Protein AF-A0A9X1XUG1-F1 (afdb_monomer_lite)

Organism: NCBI:txid2893176

pLDDT: mean 71.02, std 15.17, range [34.53, 96.5]

Secondary structure (DSSP, 8-state):
-HHHHHHHHHHHHHHHHHHHHHHHH--------HHHHHHHHHH-----------TTS----EEEEETTEEEEE---TTSGGGGGG---HHHHHHHHHHHHHHT--TT---------

Foldseek 3Di:
DVVVVVVVVVVVVVVVVVVVVVVVPDPDPDPDDPVVVLVVCVVQQPDDDDDPDPPPDDDDWDWDDDPPDTHTDDLDCPDPCCVSHNDCVSVVVVVVVVVVVVPDDPPDDPPPPDDD

Structure (mmCIF, N/CA/C/O backbone):
data_AF-A0A9X1XUG1-F1
#
_entry.id   AF-A0A9X1XUG1-F1
#
loop_
_atom_site.group_PDB
_atom_site.id
_atom_site.type_symbol
_atom_site.label_atom_id
_atom_site.label_alt_id
_atom_site.label_comp_id
_atom_site.label_asym_id
_atom_site.label_entity_id
_atom_site.label_seq_id
_atom_site.pdbx_PDB_ins_code
_atom_site.Cartn_x
_atom_site.Cartn_y
_atom_site.Cartn_z
_atom_site.occupancy
_atom_site.B_iso_or_equiv
_atom_site.auth_seq_id
_atom_site.auth_comp_id
_atom_site.auth_asym_id
_atom_site.auth_atom_id
_atom_site.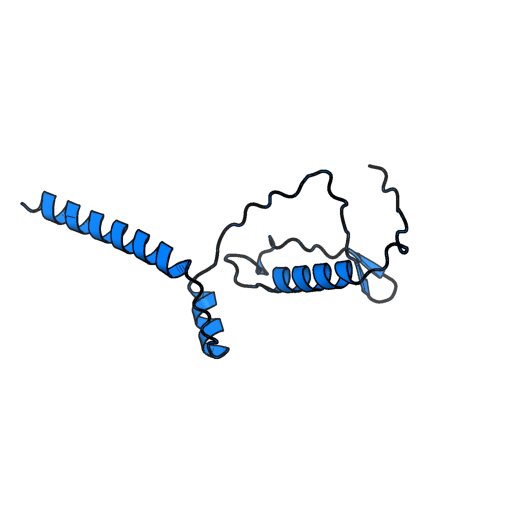pdbx_PDB_model_num
ATOM 1 N N . MET A 1 1 ? -33.476 2.044 34.263 1.00 63.94 1 MET A N 1
ATOM 2 C CA . MET A 1 1 ? -32.139 1.468 34.544 1.00 63.94 1 MET A CA 1
ATOM 3 C C . MET A 1 1 ? -31.550 0.781 33.309 1.00 63.94 1 MET A C 1
ATOM 5 O O . MET A 1 1 ? -30.454 1.133 32.899 1.00 63.94 1 MET A O 1
ATOM 9 N N . THR A 1 2 ? -32.317 -0.076 32.631 1.00 83.44 2 THR A N 1
ATOM 10 C CA . THR A 1 2 ? -31.959 -0.769 31.373 1.00 83.44 2 THR A CA 1
ATOM 11 C C . THR A 1 2 ? -31.475 0.138 30.233 1.00 83.44 2 THR A C 1
ATOM 13 O O . THR A 1 2 ? -30.460 -0.156 29.614 1.00 83.44 2 THR A O 1
ATOM 16 N N . LYS A 1 3 ? -32.117 1.292 29.994 1.00 87.19 3 LYS A N 1
ATOM 17 C CA . LYS A 1 3 ? -31.702 2.233 28.928 1.00 87.19 3 LYS A CA 1
ATOM 18 C C . LYS A 1 3 ? -30.276 2.779 29.102 1.00 87.19 3 LYS A C 1
ATOM 20 O O . LYS A 1 3 ? -29.571 2.967 28.119 1.00 87.19 3 LYS A O 1
ATOM 25 N N . LYS A 1 4 ? -29.840 3.004 30.349 1.00 90.25 4 LYS A N 1
ATOM 26 C CA . LYS A 1 4 ? -28.475 3.474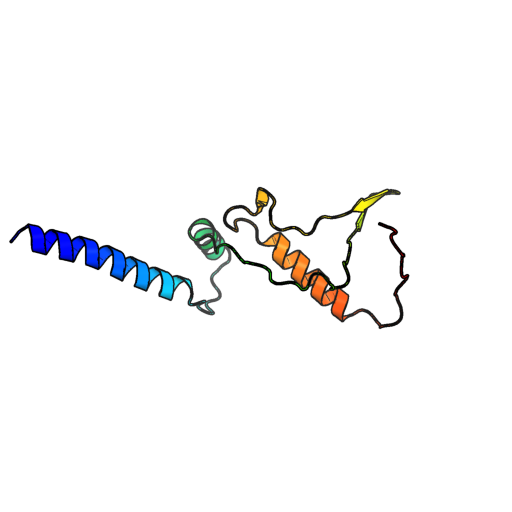 30.642 1.00 90.25 4 LYS A CA 1
ATOM 27 C C . LYS A 1 4 ? -27.448 2.370 30.370 1.00 90.25 4 LYS A C 1
ATOM 29 O O . LYS A 1 4 ? -26.406 2.646 29.799 1.00 90.25 4 LY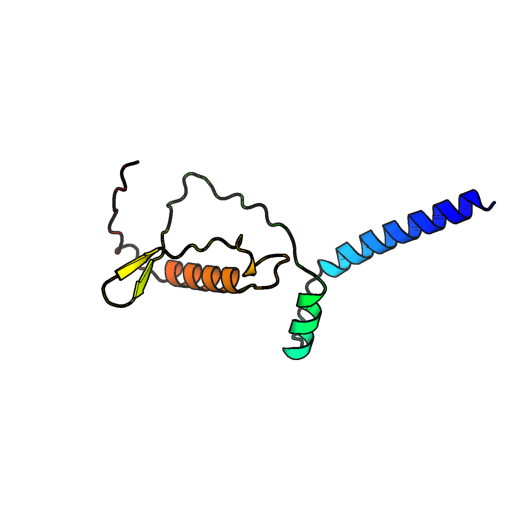S A O 1
ATOM 34 N N . ILE A 1 5 ? -27.784 1.120 30.700 1.00 93.50 5 ILE A N 1
ATOM 35 C CA . ILE A 1 5 ? -26.933 -0.055 30.449 1.00 93.50 5 ILE A CA 1
ATOM 36 C C . ILE A 1 5 ? -26.704 -0.255 28.946 1.00 93.50 5 ILE A C 1
ATOM 38 O O . ILE A 1 5 ? -25.569 -0.442 28.521 1.00 93.50 5 ILE A O 1
ATOM 42 N N . VAL A 1 6 ? -27.759 -0.134 28.133 1.00 94.88 6 VAL A N 1
ATOM 43 C CA . VAL A 1 6 ? -27.650 -0.228 26.666 1.00 94.88 6 VAL A CA 1
ATOM 44 C C . VAL A 1 6 ? -26.756 0.879 26.100 1.00 94.88 6 VAL A C 1
ATOM 46 O O . VAL A 1 6 ? -25.917 0.611 25.245 1.00 94.88 6 VAL A O 1
ATOM 49 N N . LEU A 1 7 ? -26.876 2.108 26.614 1.00 95.25 7 LEU A N 1
ATOM 50 C CA . LEU A 1 7 ? -26.026 3.225 26.194 1.00 95.25 7 LEU A CA 1
ATOM 51 C C . LEU A 1 7 ? -24.542 2.966 26.506 1.00 95.25 7 LEU A C 1
ATOM 53 O O . LEU A 1 7 ? -23.691 3.187 25.647 1.00 95.25 7 LEU A O 1
ATOM 57 N N . TYR A 1 8 ? -24.229 2.465 27.706 1.00 96.00 8 TYR A N 1
ATOM 58 C CA . TYR A 1 8 ? -22.854 2.116 28.079 1.00 96.00 8 TYR A CA 1
ATOM 59 C C . TYR A 1 8 ? -22.295 0.975 27.230 1.00 96.00 8 TYR A C 1
ATOM 61 O O . TYR A 1 8 ? -21.135 1.028 26.831 1.00 96.00 8 TYR A O 1
ATOM 69 N N . PHE A 1 9 ? -23.121 -0.018 26.903 1.00 95.69 9 PHE A N 1
ATOM 70 C CA . PHE A 1 9 ? -22.720 -1.126 26.043 1.00 95.69 9 PHE A CA 1
ATOM 71 C C . PHE A 1 9 ? -22.369 -0.651 24.626 1.00 95.69 9 PHE A C 1
ATOM 73 O O . PHE A 1 9 ? -21.305 -0.976 24.105 1.00 95.69 9 PHE A O 1
ATOM 80 N N . ILE A 1 10 ? -23.214 0.194 24.029 1.00 96.25 10 ILE A N 1
ATOM 81 C CA . ILE A 1 10 ? -22.958 0.774 22.702 1.00 96.25 10 ILE A CA 1
ATOM 82 C C . ILE A 1 10 ? -21.705 1.660 22.728 1.00 96.25 10 ILE A C 1
ATOM 84 O O . ILE A 1 10 ? -20.859 1.558 21.844 1.00 96.25 10 ILE A O 1
ATOM 88 N N . SER A 1 11 ? -21.554 2.499 23.756 1.00 96.06 11 SER A N 1
ATOM 89 C CA . SER A 1 11 ? -20.367 3.343 23.950 1.00 96.06 11 SER A CA 1
ATOM 90 C C . SER A 1 11 ? -19.076 2.517 24.048 1.00 96.06 11 SER A C 1
ATOM 92 O O . SER A 1 11 ? -18.090 2.827 23.380 1.00 96.06 11 SER A O 1
ATOM 94 N N . SER A 1 12 ? -19.098 1.414 24.800 1.00 96.12 12 SER A N 1
ATOM 95 C CA . SER A 1 12 ? -17.958 0.503 24.942 1.00 96.12 12 SER A CA 1
ATOM 96 C C . SER A 1 12 ? -17.511 -0.098 23.609 1.00 96.12 12 SER A C 1
ATOM 98 O O . SER A 1 12 ? -16.306 -0.202 23.381 1.00 96.12 12 SER A O 1
ATOM 100 N N . ILE A 1 13 ? -18.447 -0.442 22.718 1.00 96.50 13 ILE A N 1
ATOM 101 C CA . ILE A 1 13 ? -18.129 -0.960 21.379 1.00 96.50 13 ILE A CA 1
ATOM 102 C C . ILE A 1 13 ? -17.371 0.091 20.563 1.00 96.50 13 ILE A C 1
ATOM 104 O O . ILE A 1 13 ? -16.358 -0.227 19.943 1.00 96.50 13 ILE A O 1
ATOM 108 N N . TRP A 1 14 ? -17.815 1.350 20.597 1.00 95.81 14 TRP A N 1
ATOM 109 C CA . TRP A 1 14 ? -17.150 2.440 19.876 1.00 95.81 14 TRP A CA 1
ATOM 110 C C . TRP A 1 14 ? -15.763 2.758 20.432 1.00 95.81 14 TRP A C 1
ATOM 112 O O . TRP A 1 14 ? -14.826 2.956 19.660 1.00 95.81 14 TRP A O 1
ATOM 122 N N . VAL A 1 15 ? -15.607 2.761 21.757 1.00 96.12 15 VAL A N 1
ATOM 123 C CA . VAL A 1 15 ? -14.301 2.954 22.407 1.00 96.12 15 VAL A CA 1
ATOM 124 C C . VAL A 1 15 ? -13.349 1.810 22.058 1.00 96.12 15 VAL A C 1
ATOM 126 O O . VAL A 1 15 ? -12.201 2.062 21.700 1.00 96.12 15 VAL A O 1
ATOM 129 N N . PHE A 1 16 ? -13.826 0.563 22.084 1.00 94.56 16 PHE A N 1
ATOM 130 C CA . PHE A 1 16 ? -13.049 -0.593 21.641 1.00 94.56 16 PHE A CA 1
ATOM 131 C C . PHE A 1 16 ? -12.616 -0.453 20.177 1.00 94.56 16 PHE A C 1
ATOM 133 O O . PHE A 1 16 ? -11.454 -0.695 19.856 1.00 94.56 16 PHE A O 1
ATOM 140 N N . PHE A 1 17 ? -13.516 -0.001 19.302 1.00 90.50 17 PHE A N 1
ATOM 141 C CA . PHE A 1 17 ? -13.216 0.206 17.887 1.00 90.50 17 PHE A CA 1
ATOM 142 C C . PHE A 1 17 ? -12.161 1.303 17.671 1.00 90.50 17 PHE A C 1
ATOM 144 O O . PHE A 1 17 ? -11.230 1.121 16.890 1.00 90.50 17 PHE A O 1
ATOM 151 N N . LEU A 1 18 ? -12.253 2.416 18.405 1.00 89.50 18 LEU A N 1
ATOM 152 C CA . LEU A 1 18 ? -11.251 3.488 18.382 1.00 89.50 18 LEU A CA 1
ATOM 153 C C . LEU A 1 18 ? -9.876 2.996 18.843 1.00 89.50 18 LEU A C 1
ATOM 155 O O . LEU A 1 18 ? -8.870 3.263 18.187 1.00 89.50 18 LEU A O 1
ATOM 159 N N . ILE A 1 19 ? -9.835 2.240 19.940 1.00 86.00 19 ILE A N 1
ATOM 160 C CA . ILE A 1 19 ? -8.603 1.644 20.461 1.00 86.00 19 ILE A CA 1
ATOM 161 C C . ILE A 1 19 ? -8.008 0.668 19.436 1.00 86.00 19 ILE A C 1
ATOM 163 O O . ILE A 1 19 ? -6.817 0.737 19.137 1.00 86.00 19 ILE A O 1
ATOM 167 N N . PHE A 1 20 ? -8.835 -0.192 18.840 1.00 85.06 20 PHE A N 1
ATOM 168 C CA . PHE A 1 20 ? -8.423 -1.133 17.800 1.00 85.06 20 PHE A CA 1
ATOM 169 C C . PHE A 1 20 ? -7.792 -0.430 16.591 1.00 85.06 20 PHE A C 1
ATOM 171 O O . PHE A 1 20 ? -6.739 -0.854 16.115 1.00 85.06 20 PHE A O 1
ATOM 178 N N . LEU A 1 21 ? -8.382 0.677 16.131 1.00 78.00 21 LEU A N 1
ATOM 179 C CA . LEU A 1 21 ? -7.835 1.465 15.024 1.00 78.00 21 LEU A CA 1
ATOM 180 C C . LEU A 1 21 ? -6.454 2.041 15.355 1.00 78.00 21 LEU A C 1
ATOM 182 O O . LEU A 1 21 ? -5.543 1.943 14.530 1.00 78.00 21 LEU A O 1
ATOM 186 N N . ILE A 1 22 ? -6.270 2.570 16.568 1.00 74.62 22 ILE A N 1
ATOM 187 C CA . ILE A 1 22 ? -4.970 3.082 17.023 1.00 74.62 22 ILE A CA 1
ATOM 188 C C . ILE A 1 22 ? -3.930 1.955 17.021 1.00 74.62 22 ILE A C 1
ATOM 190 O O . ILE A 1 22 ? -2.873 2.109 16.413 1.00 74.62 22 ILE A O 1
ATOM 194 N N . PHE A 1 23 ? -4.237 0.796 17.612 1.00 71.25 23 PHE A N 1
ATOM 195 C CA . PHE A 1 23 ? -3.311 -0.343 17.645 1.00 71.25 23 PHE A CA 1
ATOM 196 C C . PHE A 1 23 ? -3.022 -0.937 16.262 1.00 71.25 23 PHE A C 1
ATOM 198 O O . PHE A 1 23 ? -1.898 -1.361 16.015 1.00 71.25 23 PHE A O 1
ATOM 205 N N . SER A 1 24 ? -3.984 -0.913 15.337 1.00 64.94 24 SER A N 1
ATOM 206 C CA . SER A 1 24 ? -3.759 -1.354 13.953 1.00 64.94 24 SER A CA 1
ATOM 207 C C . SER A 1 24 ? -2.769 -0.464 13.190 1.00 64.94 24 SER A C 1
ATOM 209 O O . SER A 1 24 ? -2.087 -0.934 12.283 1.00 64.94 24 SER A O 1
ATOM 211 N N . SER A 1 25 ? -2.658 0.812 13.578 1.00 56.59 25 SER A N 1
ATOM 212 C CA . SER A 1 25 ? -1.743 1.782 12.965 1.00 56.59 25 SER A CA 1
ATOM 213 C C . SER A 1 25 ? -0.327 1.729 13.545 1.00 56.59 25 SER A C 1
ATOM 215 O O . SER A 1 25 ? 0.615 2.222 12.921 1.00 56.59 25 SER A O 1
ATOM 217 N N . PHE A 1 26 ? -0.134 1.098 14.707 1.00 58.88 26 PHE A N 1
ATOM 218 C CA . PHE A 1 26 ? 1.200 0.833 15.234 1.00 58.88 26 PHE A CA 1
ATOM 219 C C . PHE A 1 26 ? 1.824 -0.347 14.484 1.00 58.88 26 PHE A C 1
ATOM 221 O O . PHE A 1 26 ? 1.564 -1.513 14.772 1.00 58.88 26 PHE A O 1
ATOM 228 N N . ARG A 1 27 ? 2.709 -0.050 13.525 1.00 50.59 27 ARG A N 1
ATOM 229 C CA . ARG A 1 27 ? 3.625 -1.057 12.978 1.00 50.59 27 ARG A CA 1
ATOM 230 C C . ARG A 1 27 ? 4.586 -1.494 14.077 1.00 50.59 27 ARG A C 1
ATOM 232 O O . ARG A 1 27 ? 5.569 -0.812 14.353 1.00 50.59 27 ARG A O 1
ATOM 239 N N . SER A 1 28 ? 4.327 -2.646 14.688 1.00 47.38 28 SER A N 1
ATOM 240 C CA . SER A 1 28 ? 5.364 -3.342 15.440 1.00 47.38 28 SER A CA 1
ATOM 241 C C . SER A 1 28 ? 6.506 -3.707 14.479 1.00 47.38 28 SER A C 1
ATOM 243 O O . SER A 1 28 ? 6.243 -4.359 13.466 1.00 47.38 28 SER A O 1
ATOM 245 N N . PRO A 1 29 ? 7.772 -3.362 14.776 1.00 45.81 29 PRO A N 1
ATOM 246 C CA . PRO A 1 29 ? 8.944 -3.816 14.022 1.00 45.81 29 PRO A CA 1
ATOM 247 C C . PRO A 1 29 ? 9.261 -5.292 14.331 1.00 45.81 29 PRO A C 1
ATOM 249 O O . PRO A 1 29 ? 10.413 -5.686 14.489 1.00 45.81 29 PRO A O 1
ATOM 252 N N . ILE A 1 30 ? 8.226 -6.118 14.492 1.00 51.16 30 ILE A N 1
ATOM 253 C CA . ILE A 1 30 ? 8.363 -7.535 14.797 1.00 51.16 30 ILE A CA 1
ATOM 254 C C . ILE A 1 30 ? 8.485 -8.256 13.460 1.00 51.16 30 ILE A C 1
ATOM 256 O O . ILE A 1 30 ? 7.530 -8.339 12.686 1.00 51.16 30 ILE A O 1
ATOM 260 N N . ASN A 1 31 ? 9.684 -8.772 13.198 1.00 56.50 31 ASN A N 1
ATOM 261 C CA . ASN A 1 31 ? 9.966 -9.682 12.095 1.00 56.50 31 ASN A CA 1
ATOM 262 C C . ASN A 1 31 ? 9.241 -11.010 12.348 1.00 56.50 31 ASN A C 1
ATOM 264 O O . ASN A 1 31 ? 9.794 -11.935 12.941 1.00 56.50 31 ASN A O 1
ATOM 268 N N . LEU A 1 32 ? 7.968 -11.077 11.956 1.00 66.88 32 LEU A N 1
ATOM 269 C CA . LEU A 1 32 ? 7.185 -12.306 12.011 1.00 66.88 32 LEU A CA 1
ATOM 270 C C . LEU A 1 32 ? 7.643 -13.274 10.908 1.00 66.88 32 LEU A C 1
ATOM 272 O O . LEU A 1 32 ? 7.967 -12.836 9.801 1.00 66.88 32 LEU A O 1
ATOM 276 N N . PRO A 1 33 ? 7.615 -14.592 11.163 1.00 72.00 33 PRO A N 1
ATOM 277 C CA . PRO A 1 33 ? 7.799 -15.599 10.127 1.00 72.00 33 PRO A CA 1
ATOM 278 C C . PRO A 1 33 ? 6.774 -15.421 8.997 1.00 72.00 33 PRO A C 1
ATOM 280 O O . PRO A 1 33 ? 5.597 -15.145 9.250 1.00 72.00 33 PRO A O 1
ATOM 283 N N . LEU A 1 34 ? 7.208 -15.645 7.751 1.00 64.69 34 LEU A N 1
ATOM 284 C CA . LEU A 1 34 ? 6.426 -15.440 6.521 1.00 64.69 34 LEU A CA 1
ATOM 285 C C . LEU A 1 34 ? 5.010 -16.051 6.582 1.00 64.69 34 LEU A C 1
ATOM 287 O O . LEU A 1 34 ? 4.043 -15.449 6.118 1.00 64.69 34 LEU A O 1
ATOM 291 N N . SER A 1 35 ? 4.865 -17.219 7.212 1.00 70.56 35 SER A N 1
ATOM 292 C CA . SER A 1 35 ? 3.583 -17.917 7.368 1.00 70.56 35 SER A CA 1
ATOM 293 C C . SER A 1 35 ? 2.552 -17.129 8.184 1.00 70.56 35 SER A C 1
ATOM 295 O O . SER A 1 35 ? 1.371 -17.127 7.841 1.00 70.56 35 SER A O 1
ATOM 297 N N . GLN A 1 36 ? 2.980 -16.419 9.228 1.00 66.88 36 GLN A N 1
ATOM 298 C CA . GLN A 1 36 ? 2.105 -15.623 10.094 1.00 66.88 36 GLN A CA 1
ATOM 299 C C . GLN A 1 36 ? 1.778 -14.265 9.461 1.00 66.88 36 GLN A C 1
ATOM 301 O O . GLN A 1 36 ? 0.667 -13.754 9.604 1.00 66.88 36 GLN A O 1
ATOM 306 N N . GLN A 1 37 ? 2.713 -13.722 8.681 1.00 59.97 37 GLN A N 1
ATOM 307 C CA . GLN A 1 37 ? 2.535 -12.473 7.944 1.00 59.97 37 GLN A CA 1
ATOM 308 C C . GLN A 1 37 ? 1.457 -12.597 6.852 1.00 59.97 37 GLN A C 1
ATOM 310 O O . GLN A 1 37 ? 0.642 -11.686 6.676 1.00 59.97 37 GLN A O 1
ATOM 315 N N . ILE A 1 38 ? 1.394 -13.756 6.183 1.00 62.94 38 ILE A N 1
ATOM 316 C CA . ILE A 1 38 ? 0.354 -14.101 5.197 1.00 62.94 38 ILE A CA 1
ATOM 317 C C . ILE A 1 38 ? -1.036 -14.185 5.846 1.00 62.94 38 ILE A C 1
ATOM 319 O O . ILE A 1 38 ? -2.035 -13.841 5.217 1.00 62.94 38 ILE A O 1
ATOM 323 N N . VAL A 1 39 ? -1.128 -14.638 7.099 1.00 70.25 39 VAL A N 1
ATOM 324 C CA . VAL A 1 39 ? -2.411 -14.729 7.815 1.00 70.25 39 VAL A CA 1
ATOM 325 C C . VAL A 1 39 ? -2.891 -13.343 8.244 1.00 70.25 39 VAL A C 1
ATOM 327 O O . VAL A 1 39 ? -4.052 -13.010 8.018 1.00 70.25 39 VAL A O 1
ATOM 330 N N . LEU A 1 40 ? -2.003 -12.501 8.783 1.00 58.53 40 LEU A N 1
ATOM 331 C CA . LEU A 1 40 ? -2.358 -11.146 9.225 1.00 58.53 40 LEU A CA 1
ATOM 332 C C . LEU A 1 40 ? -2.821 -10.241 8.072 1.00 58.53 40 LEU A C 1
ATOM 334 O O . LEU A 1 40 ? -3.816 -9.529 8.198 1.00 58.53 40 LEU A O 1
ATOM 338 N N . THR A 1 41 ? -2.125 -10.290 6.933 1.00 57.88 41 THR A N 1
ATOM 339 C CA . THR A 1 41 ? -2.443 -9.457 5.756 1.00 57.88 41 THR A CA 1
ATOM 340 C C . THR A 1 41 ? -3.755 -9.841 5.071 1.00 57.88 41 THR A C 1
ATOM 342 O O . THR A 1 41 ? -4.352 -9.005 4.400 1.00 57.88 41 THR A O 1
ATOM 345 N N . LYS A 1 42 ? -4.257 -11.065 5.280 1.00 59.84 42 LYS A N 1
ATOM 346 C CA . LYS A 1 42 ? -5.588 -11.489 4.810 1.00 59.84 42 LYS A CA 1
ATOM 347 C C . LYS A 1 42 ? -6.738 -10.942 5.658 1.00 59.84 42 LYS A C 1
ATOM 349 O O . LYS A 1 42 ? -7.867 -10.911 5.178 1.00 59.84 42 LYS A O 1
ATOM 354 N N . ILE A 1 43 ? -6.469 -10.552 6.904 1.00 58.62 43 ILE A N 1
ATOM 355 C CA . ILE A 1 43 ? -7.498 -10.173 7.882 1.00 58.62 43 ILE A CA 1
ATOM 356 C C . ILE A 1 43 ? -7.623 -8.644 8.000 1.00 58.62 43 ILE A C 1
ATOM 358 O O . ILE A 1 43 ? -8.721 -8.148 8.241 1.00 58.62 43 ILE A O 1
ATOM 362 N N . LEU A 1 44 ? -6.538 -7.887 7.784 1.00 58.41 44 LEU A N 1
ATOM 363 C CA . LEU A 1 44 ? -6.529 -6.421 7.880 1.00 58.41 44 LEU A CA 1
ATOM 364 C C . LEU A 1 44 ? -6.025 -5.754 6.589 1.00 58.41 44 LEU A C 1
ATOM 366 O O . LEU A 1 44 ? -4.817 -5.584 6.405 1.00 58.41 44 LEU A O 1
ATOM 370 N N . PRO A 1 45 ? -6.940 -5.352 5.690 1.00 57.44 45 PRO A N 1
ATOM 371 C CA . PRO A 1 45 ? -6.576 -4.671 4.460 1.00 57.44 45 PRO A CA 1
ATOM 372 C C . PRO A 1 45 ? -6.229 -3.203 4.737 1.00 57.44 45 PRO A C 1
ATOM 374 O O . PRO A 1 45 ? -7.105 -2.385 5.007 1.00 57.44 45 PRO A O 1
ATOM 377 N N . GLU A 1 46 ? -4.947 -2.845 4.677 1.00 53.56 46 GLU A N 1
ATOM 378 C CA . GLU A 1 46 ? -4.523 -1.446 4.829 1.00 53.56 46 GLU A CA 1
ATOM 379 C C . GLU A 1 46 ? -5.065 -0.581 3.673 1.00 53.56 46 GLU A C 1
ATOM 381 O O . GLU A 1 46 ? -4.723 -0.785 2.505 1.00 53.56 46 GLU A O 1
ATOM 386 N N . GLY A 1 47 ? -5.967 0.342 4.020 1.00 51.94 47 GLY A N 1
ATOM 387 C CA . GLY A 1 47 ? -6.900 1.015 3.118 1.00 51.94 47 GLY A CA 1
ATOM 388 C C . GLY A 1 47 ? -6.388 2.214 2.304 1.00 51.94 47 GLY A C 1
ATOM 389 O O . GLY A 1 47 ? -5.232 2.621 2.362 1.00 51.94 47 GLY A O 1
ATOM 390 N N . TRP A 1 48 ? -7.340 2.723 1.513 1.00 56.50 48 TRP A N 1
ATOM 391 C CA . TRP A 1 48 ? -7.448 3.970 0.743 1.00 56.50 48 TRP A CA 1
ATOM 392 C C . TRP A 1 48 ? -6.331 5.009 0.959 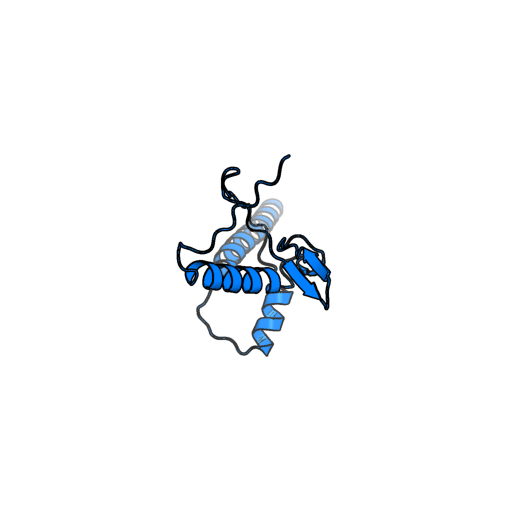1.00 56.50 48 TRP A C 1
ATOM 394 O O . TRP A 1 48 ? -6.382 5.813 1.885 1.00 56.50 48 TRP A O 1
ATOM 404 N N . GLY A 1 49 ? -5.362 5.050 0.041 1.00 50.50 49 GLY A N 1
ATOM 405 C CA . GLY A 1 49 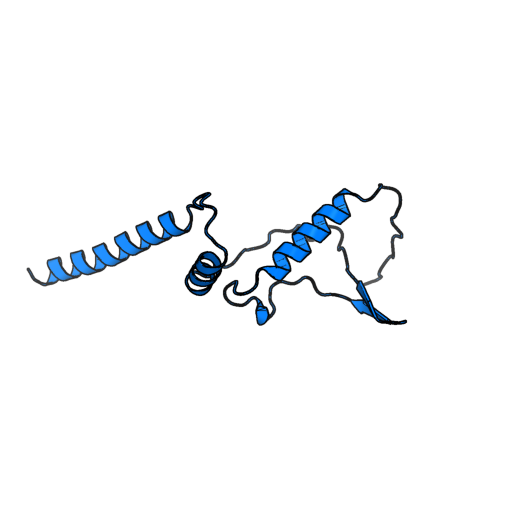? -4.419 6.162 -0.087 1.00 50.50 49 GLY A CA 1
ATOM 406 C C . GLY A 1 49 ? -4.911 7.172 -1.125 1.00 50.50 49 GLY A C 1
ATOM 407 O O . GLY A 1 49 ? -4.996 6.838 -2.306 1.00 50.50 49 GLY A O 1
ATOM 408 N N . PHE A 1 50 ? -5.227 8.396 -0.694 1.00 51.56 50 PHE A N 1
ATOM 409 C CA . PHE A 1 50 ? -5.359 9.553 -1.584 1.00 51.56 50 PHE A CA 1
ATOM 410 C C . PHE A 1 50 ? -3.956 9.990 -2.029 1.00 51.56 50 PHE A C 1
ATOM 412 O O . PHE A 1 50 ? -3.114 10.318 -1.198 1.00 51.56 50 PHE A O 1
ATOM 419 N N . PHE A 1 51 ? -3.705 9.979 -3.339 1.00 53.34 51 PHE A N 1
ATOM 420 C CA . PHE A 1 51 ? -2.449 10.428 -3.938 1.00 53.34 51 PHE A CA 1
ATOM 421 C C . PHE A 1 51 ? -2.566 11.900 -4.348 1.00 53.34 51 PHE A C 1
ATOM 423 O O . PHE A 1 51 ? -3.224 12.216 -5.336 1.00 53.34 51 PHE A O 1
ATOM 430 N N . THR A 1 52 ? -1.906 12.803 -3.629 1.00 52.88 52 THR A N 1
ATOM 431 C CA . THR A 1 52 ? -1.596 14.156 -4.117 1.00 52.88 52 THR A CA 1
ATOM 432 C C . THR A 1 52 ? -0.261 14.110 -4.861 1.00 52.88 52 THR A C 1
ATOM 434 O O . THR A 1 52 ? 0.781 14.364 -4.265 1.00 52.88 52 THR A O 1
ATOM 437 N N . ARG A 1 53 ? -0.276 13.732 -6.143 1.00 58.97 53 ARG A N 1
ATOM 438 C CA . ARG A 1 53 ? 0.827 14.052 -7.070 1.00 58.97 53 ARG A CA 1
ATOM 439 C C . ARG A 1 53 ? 0.486 15.345 -7.800 1.00 58.97 53 ARG A C 1
ATOM 441 O O . ARG A 1 53 ? -0.686 15.563 -8.117 1.00 58.97 53 ARG A O 1
ATOM 448 N N . ASP A 1 54 ? 1.476 16.194 -8.047 1.00 64.19 54 ASP A N 1
ATOM 449 C CA . ASP A 1 54 ? 1.268 17.416 -8.826 1.00 64.19 54 ASP A CA 1
ATOM 450 C C . ASP A 1 54 ? 0.998 17.033 -10.293 1.00 64.19 54 ASP A C 1
ATOM 452 O O . ASP A 1 54 ? 1.718 16.238 -10.898 1.00 64.19 54 ASP A O 1
ATOM 456 N N . ALA A 1 55 ? -0.067 17.588 -10.879 1.00 66.75 55 ALA A N 1
ATOM 457 C CA . ALA A 1 55 ? -0.462 17.333 -12.265 1.00 66.75 55 ALA A CA 1
ATOM 458 C C . ALA A 1 55 ? 0.592 17.796 -13.291 1.00 66.75 55 ALA A C 1
ATOM 460 O O . ALA A 1 55 ? 0.506 17.430 -14.464 1.00 66.75 55 ALA A O 1
ATOM 461 N N . ARG A 1 56 ? 1.564 18.614 -12.871 1.00 73.56 56 ARG A N 1
ATOM 462 C CA . ARG A 1 56 ? 2.681 19.091 -13.700 1.00 73.56 56 ARG A CA 1
ATOM 463 C C . ARG A 1 56 ? 3.926 18.209 -13.620 1.00 73.56 56 ARG A C 1
ATOM 465 O O . ARG A 1 56 ? 4.908 18.509 -14.299 1.00 73.56 56 ARG A O 1
ATOM 472 N N . GLU A 1 57 ? 3.914 17.148 -12.817 1.00 64.56 57 GLU A N 1
ATOM 473 C CA . GLU A 1 57 ? 5.042 16.223 -12.756 1.00 64.56 57 GLU A CA 1
ATOM 474 C C . GLU A 1 57 ? 5.256 15.507 -14.101 1.00 64.56 57 GLU A C 1
ATOM 476 O O . GLU A 1 57 ? 4.290 15.124 -14.770 1.00 64.56 57 GLU A O 1
ATOM 481 N N . PRO A 1 58 ? 6.518 15.282 -14.512 1.00 68.50 58 PRO A N 1
ATOM 482 C CA . PRO A 1 58 ? 6.814 14.514 -15.712 1.00 68.50 58 PRO A CA 1
ATOM 483 C C . PRO A 1 58 ? 6.222 13.100 -15.613 1.00 68.50 58 PRO A C 1
ATOM 485 O O . PRO A 1 58 ? 6.440 12.366 -14.646 1.00 68.50 58 PRO A O 1
ATOM 488 N N . ILE A 1 59 ? 5.457 12.714 -16.638 1.00 70.88 59 ILE A N 1
ATOM 489 C CA . ILE A 1 59 ? 4.805 11.404 -16.709 1.00 70.88 59 ILE A CA 1
ATOM 490 C C . ILE A 1 59 ? 5.822 10.372 -17.198 1.00 70.88 59 ILE A C 1
ATOM 492 O O . ILE A 1 59 ? 6.161 10.327 -18.382 1.00 70.88 59 ILE A O 1
ATOM 496 N N . THR A 1 60 ? 6.270 9.502 -16.299 1.00 72.06 60 THR A N 1
ATOM 497 C CA . THR A 1 60 ? 7.113 8.355 -16.653 1.00 72.06 60 THR A CA 1
ATOM 498 C C . THR A 1 60 ? 6.240 7.192 -17.120 1.00 72.06 60 THR A C 1
ATOM 500 O O . THR A 1 60 ? 5.416 6.685 -16.358 1.00 72.06 60 THR A O 1
ATOM 503 N N . ARG A 1 61 ? 6.420 6.763 -18.375 1.00 78.00 61 ARG A N 1
ATOM 504 C CA . ARG A 1 61 ? 5.757 5.577 -18.944 1.00 78.00 61 ARG A CA 1
ATOM 505 C C . ARG A 1 61 ? 6.714 4.395 -18.969 1.00 78.00 61 ARG A C 1
ATOM 507 O O . ARG A 1 61 ? 7.884 4.553 -19.318 1.00 78.00 61 ARG A O 1
ATOM 514 N N . PHE A 1 62 ? 6.200 3.219 -18.635 1.00 77.38 62 PHE A N 1
ATOM 515 C CA . PHE A 1 62 ? 6.976 1.986 -18.564 1.00 77.38 62 PHE A CA 1
ATOM 516 C C . PHE A 1 62 ? 6.511 1.030 -19.644 1.00 77.38 62 PHE A C 1
ATOM 518 O O . PHE A 1 62 ? 5.314 0.892 -19.882 1.00 77.38 62 PHE A O 1
ATOM 525 N N . TYR A 1 63 ? 7.462 0.352 -20.275 1.00 82.50 63 TYR A N 1
ATOM 526 C CA . TYR A 1 63 ? 7.178 -0.617 -21.320 1.00 82.50 63 TYR A CA 1
ATOM 527 C C . TYR A 1 63 ? 7.856 -1.940 -20.997 1.00 82.50 63 TYR A C 1
ATOM 529 O O . TYR A 1 63 ? 8.991 -1.968 -20.523 1.00 82.50 63 TYR A O 1
ATOM 537 N N . THR A 1 64 ? 7.162 -3.036 -21.272 1.00 82.50 64 THR A N 1
ATOM 538 C CA . THR A 1 64 ? 7.745 -4.373 -21.307 1.00 82.50 64 THR A CA 1
ATOM 539 C C . THR A 1 64 ? 8.004 -4.760 -22.754 1.00 82.50 64 THR A C 1
ATOM 541 O O . THR A 1 64 ? 7.184 -4.514 -23.641 1.00 82.50 64 THR A O 1
ATOM 544 N N . VAL A 1 65 ? 9.167 -5.356 -23.003 1.00 85.00 65 VAL A N 1
ATOM 545 C CA . VAL A 1 65 ? 9.520 -5.874 -24.325 1.00 85.00 65 VAL A CA 1
ATOM 546 C C . VAL A 1 65 ? 9.124 -7.342 -24.377 1.00 85.00 65 VAL A C 1
ATOM 548 O O . VAL A 1 65 ? 9.554 -8.138 -23.542 1.00 85.00 65 VAL A O 1
ATOM 551 N N . SER A 1 66 ? 8.293 -7.703 -25.349 1.00 83.81 66 SER A N 1
ATOM 552 C CA . SER A 1 66 ? 7.935 -9.090 -25.641 1.00 83.81 66 SER A CA 1
ATOM 553 C C . SER A 1 66 ? 8.217 -9.362 -27.116 1.00 83.81 66 SER A C 1
ATOM 555 O O . SER A 1 66 ? 7.473 -8.933 -27.999 1.00 83.81 66 SER A O 1
ATOM 557 N N . GLY A 1 67 ? 9.350 -10.014 -27.391 1.00 85.25 67 GLY A N 1
ATOM 558 C CA . GLY A 1 67 ? 9.851 -10.193 -28.754 1.00 85.25 67 GLY A CA 1
ATOM 559 C C . GLY A 1 67 ? 10.158 -8.850 -29.425 1.00 85.25 67 GLY A C 1
ATOM 560 O O . GLY A 1 67 ? 11.007 -8.103 -28.947 1.00 85.25 67 GLY A O 1
ATOM 561 N N . LEU A 1 68 ? 9.451 -8.546 -30.519 1.00 83.44 68 LEU A N 1
ATOM 562 C CA . LEU A 1 68 ? 9.561 -7.286 -31.272 1.00 83.44 68 LEU A CA 1
ATOM 563 C C . LEU A 1 68 ? 8.522 -6.227 -30.857 1.00 83.44 68 LEU A C 1
ATOM 565 O O . LEU A 1 68 ? 8.458 -5.159 -31.464 1.00 83.44 68 LEU A O 1
ATOM 569 N N . HIS A 1 69 ? 7.699 -6.506 -29.844 1.00 82.56 69 HIS A N 1
ATOM 570 C CA . HIS A 1 69 ? 6.626 -5.612 -29.417 1.00 82.56 69 HIS A CA 1
ATOM 571 C C . HIS A 1 69 ? 6.945 -4.927 -28.085 1.00 82.56 69 HIS A C 1
ATOM 573 O O . HIS A 1 69 ? 7.389 -5.561 -27.125 1.00 82.56 69 HIS A O 1
ATOM 579 N N . LEU A 1 70 ? 6.675 -3.620 -28.035 1.00 85.25 70 LEU A N 1
ATOM 580 C CA . LEU A 1 70 ? 6.675 -2.802 -26.824 1.00 85.25 70 LEU A CA 1
ATOM 581 C C . LEU A 1 70 ? 5.245 -2.716 -26.294 1.00 85.25 70 LEU A C 1
ATOM 583 O O . LEU A 1 70 ? 4.378 -2.135 -26.944 1.00 85.25 70 LEU A O 1
ATOM 587 N N . ASN A 1 71 ? 5.011 -3.273 -25.111 1.00 84.06 71 ASN A N 1
ATOM 588 C CA . ASN A 1 71 ? 3.723 -3.204 -24.430 1.00 84.06 71 ASN A CA 1
ATOM 589 C C . ASN A 1 71 ? 3.816 -2.209 -23.276 1.00 84.06 71 ASN A C 1
ATOM 591 O O . ASN A 1 71 ? 4.665 -2.359 -22.399 1.00 84.06 71 ASN A O 1
ATOM 595 N N . GLU A 1 72 ? 2.953 -1.194 -23.256 1.00 82.00 72 GLU A N 1
ATOM 596 C CA . GLU A 1 72 ? 2.892 -0.260 -22.131 1.00 82.00 72 GLU A CA 1
ATOM 597 C C . GLU A 1 72 ? 2.399 -0.990 -20.874 1.00 82.00 72 GLU A C 1
ATOM 599 O O . GLU A 1 72 ? 1.335 -1.617 -20.865 1.00 82.00 72 GLU A O 1
ATOM 604 N N . LYS A 1 73 ? 3.183 -0.923 -19.798 1.00 81.62 73 LYS A N 1
ATOM 605 C CA . LYS A 1 73 ? 2.840 -1.508 -18.504 1.00 81.62 73 LYS A CA 1
ATOM 606 C C . LYS A 1 73 ? 2.219 -0.432 -17.622 1.00 81.62 73 LYS A C 1
ATOM 608 O O . LYS A 1 73 ? 2.886 0.504 -17.187 1.00 81.62 73 LYS A O 1
ATOM 613 N N . SER A 1 74 ? 0.935 -0.605 -17.318 1.00 77.25 74 SER A N 1
ATOM 614 C CA . SER A 1 74 ? 0.241 0.217 -16.330 1.00 77.25 74 SER A CA 1
ATOM 615 C C . SER A 1 74 ? 0.735 -0.122 -14.923 1.00 77.25 74 SER A C 1
ATOM 617 O O . SER A 1 74 ? 0.629 -1.268 -14.482 1.00 77.25 74 SER A O 1
ATOM 619 N N . LEU A 1 75 ? 1.243 0.882 -14.210 1.00 75.12 75 LEU A N 1
ATOM 620 C CA . LEU A 1 75 ? 1.646 0.760 -12.805 1.00 75.12 75 LEU A CA 1
ATOM 621 C C . LEU A 1 75 ? 0.496 1.020 -11.831 1.00 75.12 75 LEU A C 1
ATOM 623 O O . LEU A 1 75 ? 0.706 1.120 -10.630 1.00 75.12 75 LEU A O 1
ATOM 627 N N . VAL A 1 76 ? -0.736 1.168 -12.310 1.00 75.56 76 VAL A N 1
ATOM 628 C CA . VAL A 1 76 ? -1.825 1.599 -11.436 1.00 75.56 76 VAL A CA 1
ATOM 629 C C . VAL A 1 76 ? -2.222 0.463 -10.486 1.00 75.56 76 VAL A C 1
ATOM 631 O O . VAL A 1 76 ? -2.597 -0.634 -10.906 1.00 75.56 76 VAL A O 1
ATOM 634 N N . CYS A 1 77 ? -2.208 0.746 -9.182 1.00 72.75 77 CYS A N 1
ATOM 635 C CA . CYS A 1 77 ? -2.581 -0.217 -8.141 1.00 72.75 77 CYS A CA 1
ATOM 636 C C . CYS A 1 77 ? -4.105 -0.367 -7.949 1.00 72.75 77 CYS A C 1
ATOM 638 O O . CYS A 1 77 ? -4.545 -0.822 -6.900 1.00 72.75 77 CYS A O 1
ATOM 640 N N . SER A 1 78 ? -4.927 0.022 -8.930 1.00 72.38 78 SER A N 1
ATOM 641 C CA . SER A 1 78 ? -6.399 0.026 -8.833 1.00 72.38 78 SER A CA 1
ATOM 642 C C . SER A 1 78 ? -7.078 -1.205 -9.450 1.00 72.38 78 SER A C 1
ATOM 644 O O . SER A 1 78 ? -8.303 -1.301 -9.466 1.00 72.38 78 SER A O 1
ATOM 646 N N . GLY A 1 79 ? -6.304 -2.160 -9.973 1.00 75.81 79 GLY A N 1
ATOM 647 C CA . GLY A 1 79 ? -6.827 -3.406 -10.538 1.00 75.81 79 GLY A CA 1
ATOM 648 C C . GLY A 1 79 ? -7.400 -4.376 -9.495 1.00 75.81 79 GLY A C 1
ATOM 649 O O . GLY A 1 79 ? -7.052 -4.329 -8.318 1.00 75.81 79 GLY A O 1
ATOM 650 N N . ARG A 1 80 ? -8.223 -5.337 -9.949 1.00 73.56 80 ARG A N 1
ATOM 651 C CA . ARG A 1 80 ? -8.893 -6.331 -9.078 1.00 73.56 80 ARG A CA 1
ATOM 652 C C . ARG A 1 80 ? -7.932 -7.134 -8.197 1.00 73.56 80 ARG A C 1
ATOM 654 O O . ARG A 1 80 ? -8.297 -7.505 -7.089 1.00 73.56 80 ARG A O 1
ATOM 661 N N . LYS A 1 81 ? -6.700 -7.367 -8.673 1.00 71.69 81 LYS A N 1
ATOM 662 C CA . LYS A 1 81 ? -5.636 -8.047 -7.912 1.00 71.69 81 LYS A CA 1
ATOM 663 C C . LYS A 1 81 ? -5.203 -7.297 -6.646 1.00 71.69 81 LYS A C 1
ATOM 665 O O . LYS A 1 81 ? -4.621 -7.904 -5.759 1.00 71.69 81 LYS A O 1
ATOM 670 N N . TYR A 1 82 ? -5.503 -6.004 -6.555 1.00 71.12 82 TYR A N 1
ATOM 671 C CA . TYR A 1 82 ? -5.100 -5.124 -5.459 1.00 71.12 82 TYR A CA 1
ATOM 672 C C . TYR A 1 82 ? -6.269 -4.708 -4.558 1.00 71.12 82 TYR A C 1
ATOM 674 O O . TYR A 1 82 ? -6.081 -3.896 -3.649 1.00 71.12 82 TYR A O 1
ATOM 682 N N . TYR A 1 83 ? -7.479 -5.242 -4.782 1.00 71.81 83 TYR A N 1
ATOM 683 C CA . TYR A 1 83 ? -8.609 -4.961 -3.899 1.00 71.81 83 TYR A CA 1
ATOM 684 C C . TYR A 1 83 ? -8.280 -5.354 -2.466 1.00 71.81 83 TYR A C 1
ATOM 686 O O . TYR A 1 83 ? -7.651 -6.382 -2.221 1.00 71.81 83 TYR A O 1
ATOM 694 N N . PHE A 1 84 ? -8.689 -4.500 -1.525 1.00 67.81 84 PHE A N 1
ATOM 695 C CA . PHE A 1 84 ? -8.402 -4.682 -0.104 1.00 67.81 84 PHE A CA 1
ATOM 696 C C . PHE A 1 84 ? -6.896 -4.876 0.184 1.00 67.81 84 PHE A C 1
ATOM 698 O O . PHE A 1 84 ? -6.523 -5.531 1.145 1.00 67.81 84 PHE A O 1
ATOM 705 N N . GLY A 1 85 ? -5.994 -4.361 -0.660 1.00 67.25 85 GLY A N 1
ATOM 706 C CA . GLY A 1 85 ? -4.551 -4.486 -0.431 1.00 67.25 85 GLY A CA 1
ATOM 707 C C . GLY A 1 85 ? -4.015 -5.927 -0.426 1.00 67.25 85 GLY A C 1
ATOM 708 O O . GLY A 1 85 ? -2.926 -6.148 0.102 1.00 67.25 85 GLY A O 1
ATOM 709 N N . LEU A 1 86 ? -4.750 -6.888 -1.010 1.00 67.44 86 LEU A N 1
ATOM 710 C CA . LEU A 1 86 ? -4.408 -8.322 -1.032 1.00 67.44 86 LEU A CA 1
ATOM 711 C C . LEU A 1 86 ? -3.096 -8.638 -1.766 1.00 67.44 86 LEU A C 1
ATOM 713 O O . LEU A 1 86 ? -2.439 -9.628 -1.456 1.00 67.44 86 LEU A O 1
ATOM 717 N N . SER A 1 87 ? -2.702 -7.793 -2.717 1.00 72.38 87 SER A N 1
ATOM 718 C CA . SER A 1 87 ? -1.382 -7.822 -3.343 1.00 72.38 87 SER A CA 1
ATOM 719 C C . SER A 1 87 ? -0.702 -6.472 -3.142 1.00 72.38 87 SER A C 1
ATOM 721 O O . SER A 1 87 ? -1.287 -5.411 -3.384 1.00 72.38 87 SER A O 1
ATOM 723 N N . ARG A 1 88 ? 0.557 -6.527 -2.697 1.00 74.00 88 ARG A N 1
ATOM 724 C CA . ARG A 1 88 ? 1.453 -5.371 -2.569 1.00 74.00 88 ARG A CA 1
ATOM 725 C C . ARG A 1 88 ? 2.468 -5.302 -3.711 1.00 74.00 88 ARG A C 1
ATOM 727 O O . ARG A 1 88 ? 3.308 -4.410 -3.695 1.00 74.00 88 ARG A O 1
ATOM 734 N N . ASP A 1 89 ? 2.351 -6.171 -4.717 1.00 77.62 89 ASP A N 1
ATOM 735 C CA . ASP A 1 89 ? 3.290 -6.272 -5.848 1.00 77.62 89 ASP A CA 1
ATOM 736 C C . ASP A 1 89 ? 3.441 -4.933 -6.560 1.00 77.62 89 ASP A C 1
ATOM 738 O O . ASP A 1 89 ? 4.546 -4.507 -6.859 1.00 77.62 89 ASP A O 1
ATOM 742 N N . CYS A 1 90 ? 2.336 -4.199 -6.705 1.00 76.75 90 CYS A N 1
ATOM 743 C CA . CYS A 1 90 ? 2.354 -2.850 -7.252 1.00 76.75 90 CYS A CA 1
ATOM 744 C C . CYS A 1 90 ? 3.310 -1.912 -6.499 1.00 76.75 90 CYS A C 1
ATOM 746 O O . CYS A 1 90 ? 4.032 -1.139 -7.115 1.00 76.75 90 CYS A O 1
ATOM 748 N N . ARG A 1 91 ? 3.343 -1.982 -5.160 1.00 77.44 91 ARG A N 1
ATOM 749 C CA . ARG A 1 91 ? 4.217 -1.136 -4.334 1.00 77.44 91 ARG A CA 1
ATOM 750 C C . ARG A 1 91 ? 5.680 -1.562 -4.432 1.00 77.44 91 ARG A C 1
ATOM 752 O O . ARG A 1 91 ? 6.544 -0.696 -4.401 1.00 77.44 91 ARG A O 1
ATOM 759 N N . TYR A 1 92 ? 5.948 -2.862 -4.554 1.00 80.81 92 TYR A N 1
ATOM 760 C CA . TYR A 1 92 ? 7.303 -3.370 -4.781 1.00 80.81 92 TYR A CA 1
ATOM 761 C C . TYR A 1 92 ? 7.826 -2.955 -6.157 1.00 80.81 92 TYR A C 1
ATOM 763 O O . TYR A 1 92 ? 8.936 -2.442 -6.243 1.00 80.81 92 TYR A O 1
ATOM 771 N N . GLU A 1 93 ? 6.997 -3.066 -7.197 1.00 80.44 93 GLU A N 1
ATOM 772 C CA . GLU A 1 93 ? 7.323 -2.566 -8.536 1.00 80.44 93 GLU A CA 1
ATOM 773 C C . GLU A 1 93 ? 7.579 -1.052 -8.516 1.00 80.44 93 GLU A C 1
ATOM 775 O O . GLU A 1 93 ? 8.557 -0.591 -9.095 1.00 80.44 93 GLU A O 1
ATOM 780 N N . TYR A 1 94 ? 6.760 -0.271 -7.801 1.00 78.38 94 TYR A N 1
ATOM 781 C CA . TYR A 1 94 ? 7.006 1.165 -7.629 1.00 78.38 94 TYR A CA 1
ATOM 782 C C . TYR A 1 94 ? 8.331 1.459 -6.920 1.00 78.38 94 TYR A C 1
ATOM 784 O O . TYR A 1 94 ? 9.043 2.359 -7.350 1.00 78.38 94 TYR A O 1
ATOM 792 N N . ALA A 1 95 ? 8.671 0.720 -5.862 1.00 81.12 95 ALA A N 1
ATOM 793 C CA . ALA A 1 95 ? 9.917 0.920 -5.124 1.00 81.12 95 ALA A CA 1
ATOM 794 C C . ALA A 1 95 ? 11.154 0.565 -5.963 1.00 81.12 95 ALA A C 1
ATOM 796 O O . ALA A 1 95 ? 12.153 1.279 -5.926 1.00 81.12 95 ALA A O 1
ATOM 797 N N . GLU A 1 96 ? 11.084 -0.511 -6.748 1.00 79.62 96 GLU A N 1
ATOM 798 C CA . GLU A 1 96 ? 12.151 -0.897 -7.674 1.00 79.62 96 GLU A CA 1
ATOM 799 C C . GLU A 1 96 ? 12.333 0.151 -8.774 1.00 79.62 96 GLU A C 1
ATOM 801 O O . GLU A 1 96 ? 13.450 0.552 -9.086 1.00 79.62 96 GLU A O 1
ATOM 806 N N . ILE A 1 97 ? 11.230 0.653 -9.322 1.00 78.38 97 ILE A N 1
ATOM 807 C CA . ILE A 1 97 ? 11.245 1.714 -10.326 1.00 78.38 97 ILE A CA 1
ATOM 808 C C . ILE A 1 97 ? 11.844 3.003 -9.774 1.00 78.38 97 ILE A C 1
ATOM 810 O O . ILE A 1 97 ? 12.643 3.639 -10.459 1.00 78.38 97 ILE A O 1
ATOM 814 N N . ASP A 1 98 ? 11.476 3.383 -8.554 1.00 79.00 98 ASP A N 1
ATOM 815 C CA . ASP A 1 98 ? 11.998 4.576 -7.896 1.00 79.00 98 ASP A CA 1
ATOM 816 C C . ASP A 1 98 ? 13.511 4.443 -7.673 1.00 79.00 98 ASP A C 1
ATOM 818 O O . ASP A 1 98 ? 14.286 5.317 -8.067 1.00 79.00 98 ASP A O 1
ATOM 822 N N . TYR A 1 99 ? 13.955 3.276 -7.199 1.00 82.38 99 TYR A N 1
ATOM 823 C CA . TYR A 1 99 ? 15.371 2.944 -7.065 1.00 82.38 99 TYR A CA 1
ATOM 824 C C . TYR A 1 99 ? 16.120 3.016 -8.405 1.00 82.38 99 TYR A C 1
ATOM 826 O O . TYR A 1 99 ? 17.144 3.693 -8.505 1.00 82.38 99 TYR A O 1
ATOM 834 N N . LEU A 1 100 ? 15.595 2.396 -9.465 1.00 78.25 100 LEU A N 1
ATOM 835 C CA . LEU A 1 100 ? 16.194 2.445 -10.804 1.00 78.25 100 LEU A CA 1
ATOM 836 C C . LEU A 1 100 ? 16.204 3.863 -11.385 1.00 78.25 100 LEU A C 1
ATOM 838 O O . LEU A 1 100 ? 17.127 4.225 -12.115 1.00 78.25 100 LEU A O 1
ATOM 842 N N . SER A 1 101 ? 15.199 4.676 -11.061 1.00 73.94 101 SER A N 1
ATOM 843 C CA . SER A 1 101 ? 15.150 6.077 -11.472 1.00 73.94 101 SER A CA 1
ATOM 844 C C . SER A 1 101 ? 16.198 6.926 -10.750 1.00 73.94 101 SER A C 1
ATOM 846 O O . SER A 1 101 ? 16.788 7.801 -11.377 1.00 73.94 101 SER A O 1
ATOM 848 N N . SER A 1 102 ? 16.513 6.604 -9.490 1.00 78.44 102 SER A N 1
ATOM 849 C CA . SER A 1 102 ? 17.568 7.272 -8.716 1.00 78.44 102 SER A CA 1
ATOM 850 C C . SER A 1 102 ? 18.985 6.955 -9.210 1.00 78.44 102 SER A C 1
ATOM 852 O O . SER A 1 102 ? 19.899 7.754 -9.033 1.00 78.44 102 SER A O 1
ATOM 854 N N . LEU A 1 103 ? 19.169 5.799 -9.858 1.00 77.69 103 LEU A N 1
ATOM 855 C CA . LEU A 1 103 ? 20.455 5.346 -10.398 1.00 77.69 103 LEU A CA 1
ATOM 856 C C . LEU A 1 103 ? 20.777 5.923 -11.784 1.00 77.69 103 LEU A C 1
ATOM 858 O O . LEU A 1 103 ? 21.872 5.703 -12.306 1.00 77.69 103 LEU A O 1
ATOM 862 N N . LYS A 1 104 ? 19.829 6.616 -12.421 1.00 68.12 104 LYS A N 1
ATOM 863 C CA . LYS A 1 104 ? 20.016 7.137 -13.776 1.00 68.12 104 LYS A CA 1
ATOM 864 C C . LYS A 1 104 ? 20.978 8.337 -13.776 1.00 68.12 104 LYS A C 1
ATOM 866 O O . LYS A 1 104 ? 20.742 9.287 -13.036 1.00 68.12 104 LYS A O 1
ATOM 871 N N . PRO A 1 105 ? 22.005 8.363 -14.650 1.00 60.75 105 PRO A N 1
ATOM 872 C CA . PRO A 1 105 ? 22.767 9.579 -14.911 1.00 60.75 105 PRO A CA 1
ATOM 873 C C . PRO A 1 105 ? 21.889 10.587 -15.670 1.00 60.75 105 PRO A C 1
ATOM 875 O O . PRO A 1 105 ? 21.161 10.199 -16.589 1.00 60.75 105 PRO A O 1
ATOM 878 N N . ASP A 1 106 ? 22.017 11.877 -15.349 1.00 57.62 106 ASP A N 1
ATOM 879 C CA . ASP A 1 106 ? 21.244 13.010 -15.904 1.00 57.62 106 ASP A CA 1
ATOM 880 C C . ASP A 1 106 ? 21.263 13.161 -17.444 1.00 57.62 106 ASP A C 1
ATOM 882 O O . ASP A 1 106 ? 20.609 14.035 -18.006 1.00 57.62 106 ASP A O 1
ATOM 886 N N . SER A 1 107 ? 22.002 12.329 -18.176 1.00 52.19 107 SER A N 1
ATOM 887 C CA . SER A 1 107 ? 22.255 12.489 -19.611 1.00 52.19 107 SER A CA 1
ATOM 888 C C . SER A 1 107 ? 21.341 11.682 -20.542 1.00 52.19 107 SER A C 1
ATOM 890 O O . SER A 1 107 ? 21.455 11.820 -21.759 1.00 52.19 107 SER A O 1
ATOM 892 N N . THR A 1 108 ? 20.425 10.849 -20.032 1.00 48.44 108 THR A N 1
ATOM 893 C CA . THR A 1 108 ? 19.696 9.865 -20.869 1.00 48.44 108 THR A CA 1
ATOM 894 C C . THR A 1 108 ? 18.212 10.203 -21.072 1.00 48.44 108 THR A C 1
ATOM 896 O O . THR A 1 108 ? 17.337 9.350 -20.896 1.00 48.44 108 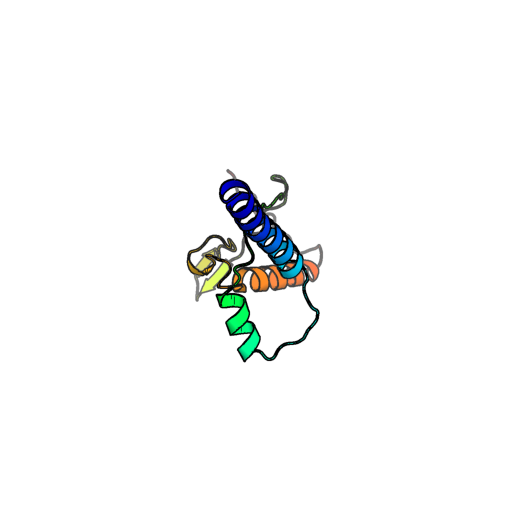THR A O 1
ATOM 899 N N . TYR A 1 109 ? 17.898 11.448 -21.443 1.00 50.16 109 TYR A N 1
ATOM 900 C CA . TYR A 1 109 ? 16.531 11.859 -21.783 1.00 50.16 109 TYR A CA 1
ATOM 901 C C . TYR A 1 109 ? 16.375 12.050 -23.298 1.00 50.16 109 TYR A C 1
ATOM 903 O O . TYR A 1 109 ? 16.756 13.077 -23.853 1.00 50.16 109 TYR A O 1
ATOM 911 N N . ALA A 1 110 ? 15.743 11.088 -23.976 1.00 48.94 110 ALA A N 1
ATOM 912 C CA . ALA A 1 110 ? 15.093 11.362 -25.253 1.00 48.94 110 ALA A CA 1
ATOM 913 C C . ALA A 1 110 ? 13.719 11.969 -24.942 1.00 48.94 110 ALA A C 1
ATOM 915 O O . ALA A 1 110 ? 12.778 11.257 -24.589 1.00 48.94 110 ALA A O 1
ATOM 916 N N . ILE A 1 111 ? 13.616 13.298 -25.015 1.00 45.12 111 ILE A N 1
ATOM 917 C CA . ILE A 1 111 ? 12.350 14.021 -24.855 1.00 45.12 111 ILE A CA 1
ATOM 918 C C . ILE A 1 111 ? 11.472 13.697 -26.069 1.00 45.12 111 ILE A C 1
ATOM 920 O O . ILE A 1 111 ? 11.475 14.399 -27.081 1.00 45.12 111 ILE A O 1
ATOM 924 N N . GLY A 1 112 ? 10.719 12.605 -25.980 1.00 50.06 112 GLY A N 1
ATOM 925 C CA . GLY A 1 112 ? 9.624 12.324 -26.893 1.00 50.06 112 GLY A CA 1
ATOM 926 C C . GLY A 1 112 ? 8.496 13.307 -26.611 1.00 50.06 112 GLY A C 1
ATOM 927 O O . GLY A 1 112 ? 7.703 13.093 -25.697 1.00 50.06 112 GLY A O 1
ATOM 928 N N . LYS A 1 113 ? 8.432 14.405 -27.373 1.00 35.16 113 LYS A N 1
ATOM 929 C CA . LYS A 1 113 ? 7.293 15.333 -27.363 1.00 35.16 113 LYS A CA 1
ATOM 930 C C . LYS A 1 113 ? 6.045 14.600 -27.870 1.00 35.16 113 LYS A C 1
ATOM 932 O O . LYS A 1 113 ? 5.755 14.616 -29.063 1.00 35.16 113 LYS A O 1
ATOM 937 N N . GLY A 1 114 ? 5.313 13.953 -26.968 1.00 39.25 114 GLY A N 1
ATOM 938 C CA . GLY A 1 114 ? 3.960 13.481 -27.239 1.00 39.25 114 GLY A CA 1
ATOM 939 C C . GLY A 1 114 ? 3.043 14.690 -27.403 1.00 39.25 114 GLY A C 1
ATOM 940 O O . GLY A 1 114 ? 2.747 15.369 -26.423 1.00 39.25 114 GLY A O 1
ATOM 941 N N . LYS A 1 115 ? 2.652 14.995 -28.645 1.00 34.53 115 LYS A N 1
ATOM 942 C CA . LYS A 1 115 ? 1.553 15.924 -28.931 1.00 34.53 115 LYS A CA 1
ATOM 943 C C . LYS A 1 115 ? 0.259 15.330 -28.362 1.00 34.53 115 LYS A C 1
ATOM 945 O O . LYS A 1 115 ? -0.020 14.159 -28.615 1.00 34.53 115 LYS A O 1
ATOM 950 N N . LEU A 1 116 ? -0.450 16.148 -27.581 1.00 35.09 116 LEU A N 1
ATOM 951 C CA . LEU A 1 116 ? -1.863 15.971 -27.233 1.00 35.09 116 LEU A CA 1
ATOM 952 C C . LEU A 1 116 ? -2.726 15.937 -28.498 1.00 35.09 116 LEU A C 1
ATOM 954 O O . LEU A 1 116 ? -2.362 16.656 -29.460 1.00 35.09 116 LEU A O 1
#

InterPro domains:
  IPR023902 Sporulation delaying protein SdpA [PF17418] (35-109)

Sequence (116 aa):
MTKKIVLYFISSIWVFFLIFLIFSSFRSPINLPLSQQIVLTKILPEGWGFFTRDAREPITRFYTVSGLHLNEKSLVCSGRKYYFGLSRDCRYEYAEIDYLSSLKPDSTYAIGKGKL

Radius of gyration: 22.55 Å; chains: 1; bounding box: 55×37×66 Å